Protein AF-A0A4Q2U7W3-F1 (afdb_monomer_lite)

Sequence (69 aa):
MDNTEVIDATDAALRLRHTATGHVFTYRVEAGDLVPGPVEEGHGPKDPGDVAADVHVAAKREARRRGLI

Radius of gyration: 11.12 Å; chains: 1; bounding box: 28×17×32 Å

pLDDT: mean 88.57, std 6.33, range [55.78, 94.81]

Organism: NCBI:txid2316528

Structure (mmCIF, N/CA/C/O backbone):
data_AF-A0A4Q2U7W3-F1
#
_entry.id   AF-A0A4Q2U7W3-F1
#
loop_
_atom_site.group_PDB
_atom_site.id
_atom_site.type_symbol
_atom_site.label_atom_id
_atom_site.label_alt_id
_atom_site.label_comp_id
_atom_site.label_asym_id
_atom_site.label_entity_id
_atom_site.label_seq_id
_atom_site.pdbx_PDB_ins_code
_atom_site.Cartn_x
_atom_site.Cartn_y
_atom_site.Cartn_z
_atom_site.occupancy
_atom_site.B_iso_or_equiv
_atom_site.auth_seq_id
_atom_site.auth_comp_id
_atom_site.auth_asym_id
_atom_site.auth_atom_id
_atom_site.pdbx_PDB_model_num
ATOM 1 N N . MET A 1 1 ? 17.729 -5.964 -1.530 1.00 55.78 1 MET A N 1
ATOM 2 C CA . MET A 1 1 ? 17.438 -4.531 -1.342 1.00 55.78 1 MET A CA 1
ATOM 3 C C . MET A 1 1 ? 15.970 -4.370 -1.641 1.00 55.78 1 MET A C 1
ATOM 5 O O . MET A 1 1 ? 15.572 -4.739 -2.738 1.00 55.78 1 MET A O 1
ATOM 9 N N . ASP A 1 2 ? 15.174 -3.945 -0.668 1.00 67.62 2 ASP A N 1
ATOM 10 C CA . ASP A 1 2 ? 13.764 -3.637 -0.890 1.00 67.62 2 ASP A CA 1
ATOM 11 C C . ASP A 1 2 ? 13.690 -2.470 -1.889 1.00 67.62 2 ASP A C 1
ATOM 13 O O . ASP A 1 2 ? 14.218 -1.389 -1.629 1.00 67.62 2 ASP A O 1
ATOM 17 N N . ASN A 1 3 ? 13.086 -2.688 -3.059 1.00 85.88 3 ASN A N 1
ATOM 18 C CA . ASN A 1 3 ? 12.919 -1.652 -4.087 1.00 85.88 3 ASN A CA 1
ATOM 19 C C . ASN A 1 3 ? 11.729 -0.740 -3.756 1.00 85.88 3 ASN A C 1
ATOM 21 O O . ASN A 1 3 ? 11.034 -0.271 -4.649 1.00 85.88 3 ASN A O 1
ATOM 25 N N . THR A 1 4 ? 11.453 -0.520 -2.474 1.00 90.19 4 THR A N 1
ATOM 26 C CA . THR A 1 4 ? 10.257 0.162 -1.982 1.00 90.19 4 THR A CA 1
ATOM 27 C C . THR A 1 4 ? 10.610 1.164 -0.909 1.00 90.19 4 THR A C 1
ATOM 29 O O . THR A 1 4 ? 11.277 0.835 0.068 1.00 90.19 4 THR A O 1
ATOM 32 N N . GLU A 1 5 ? 10.106 2.377 -1.078 1.00 92.56 5 GLU A N 1
ATOM 33 C CA . GLU A 1 5 ? 10.273 3.490 -0.156 1.00 92.56 5 GLU A CA 1
ATOM 34 C C . GLU A 1 5 ? 8.899 3.981 0.296 1.00 92.56 5 GLU A C 1
ATOM 36 O O . GLU A 1 5 ? 7.984 4.124 -0.513 1.00 92.56 5 GLU A O 1
ATOM 41 N N . VAL A 1 6 ? 8.739 4.239 1.591 1.00 92.81 6 VAL A N 1
ATOM 42 C CA . VAL A 1 6 ? 7.502 4.807 2.138 1.00 92.81 6 VAL A CA 1
ATOM 43 C C . VAL A 1 6 ? 7.506 6.308 1.882 1.00 92.81 6 VAL A C 1
ATOM 45 O O . VAL A 1 6 ? 8.403 7.007 2.344 1.00 92.81 6 VAL A O 1
ATOM 48 N N . ILE A 1 7 ? 6.501 6.793 1.158 1.00 93.50 7 ILE A N 1
ATOM 49 C CA . ILE A 1 7 ? 6.342 8.219 0.846 1.00 93.50 7 ILE A CA 1
ATOM 50 C C . ILE A 1 7 ? 5.556 8.906 1.956 1.00 93.50 7 ILE A C 1
ATOM 52 O O . ILE A 1 7 ? 5.931 9.972 2.430 1.00 93.50 7 ILE A O 1
ATOM 56 N N . ASP A 1 8 ? 4.445 8.286 2.342 1.00 91.44 8 ASP A N 1
ATOM 57 C CA . ASP A 1 8 ? 3.495 8.825 3.300 1.00 91.44 8 ASP A CA 1
ATOM 58 C C . ASP A 1 8 ? 2.846 7.676 4.067 1.00 91.44 8 ASP A C 1
ATOM 60 O O . ASP A 1 8 ? 2.595 6.604 3.513 1.00 91.44 8 ASP A O 1
ATOM 64 N N . ALA A 1 9 ? 2.617 7.882 5.357 1.00 90.00 9 ALA A N 1
ATOM 65 C CA . ALA A 1 9 ? 2.037 6.878 6.231 1.00 90.00 9 ALA A CA 1
ATOM 66 C C . ALA A 1 9 ? 1.236 7.575 7.327 1.00 90.00 9 ALA A C 1
ATOM 68 O O . ALA A 1 9 ? 1.798 8.167 8.250 1.00 90.00 9 ALA A O 1
ATOM 69 N N . THR A 1 10 ? -0.078 7.470 7.212 1.00 88.38 10 THR A N 1
ATOM 70 C CA . THR A 1 10 ? -1.070 7.964 8.163 1.00 88.38 10 THR A CA 1
ATOM 71 C C . THR A 1 10 ? -1.833 6.787 8.765 1.00 88.38 10 THR A C 1
ATOM 73 O O . THR A 1 10 ? -1.724 5.657 8.289 1.00 88.38 10 THR A O 1
ATOM 76 N N . ASP A 1 11 ? -2.633 7.054 9.796 1.00 84.75 11 ASP A N 1
ATOM 77 C CA . ASP A 1 11 ? -3.503 6.046 10.416 1.00 84.75 11 ASP A CA 1
ATOM 78 C C . ASP A 1 11 ? -4.516 5.442 9.420 1.00 84.75 11 ASP A C 1
ATOM 80 O O . ASP A 1 11 ? -4.885 4.280 9.523 1.00 84.75 11 ASP A O 1
ATOM 84 N N . ALA A 1 12 ? -4.905 6.214 8.397 1.00 86.94 12 ALA A N 1
ATOM 85 C CA . ALA A 1 12 ? -5.917 5.827 7.413 1.00 86.94 12 ALA A CA 1
ATOM 86 C C . ALA A 1 12 ? -5.345 5.373 6.057 1.00 86.94 12 ALA A C 1
ATOM 88 O O . ALA A 1 12 ? -6.053 4.753 5.259 1.00 86.94 12 ALA A O 1
ATOM 89 N N . ALA A 1 13 ? -4.090 5.702 5.743 1.00 91.12 13 ALA A N 1
ATOM 90 C CA . ALA A 1 13 ? -3.509 5.441 4.430 1.00 91.12 13 ALA A CA 1
ATOM 91 C C . ALA A 1 13 ? -1.990 5.262 4.476 1.00 91.12 13 ALA A C 1
ATOM 93 O O . ALA A 1 13 ? -1.287 5.954 5.208 1.00 91.12 13 ALA A O 1
ATOM 94 N N . LEU A 1 14 ? -1.478 4.380 3.621 1.00 93.19 14 LEU A N 1
ATOM 95 C CA . LEU A 1 14 ? -0.059 4.095 3.458 1.00 93.19 14 LEU A CA 1
ATOM 96 C C . LEU A 1 14 ? 0.316 4.177 1.976 1.00 93.19 14 LEU A C 1
ATOM 98 O O . LEU A 1 14 ? -0.244 3.465 1.147 1.00 93.19 14 LEU A O 1
ATOM 102 N N . ARG A 1 15 ? 1.284 5.025 1.637 1.00 94.81 15 ARG A N 1
ATOM 103 C CA . ARG A 1 15 ? 1.768 5.228 0.268 1.00 94.81 15 ARG A CA 1
ATOM 104 C C . ARG A 1 15 ? 3.214 4.784 0.153 1.00 94.81 15 ARG A C 1
ATOM 106 O O . ARG A 1 15 ? 4.079 5.261 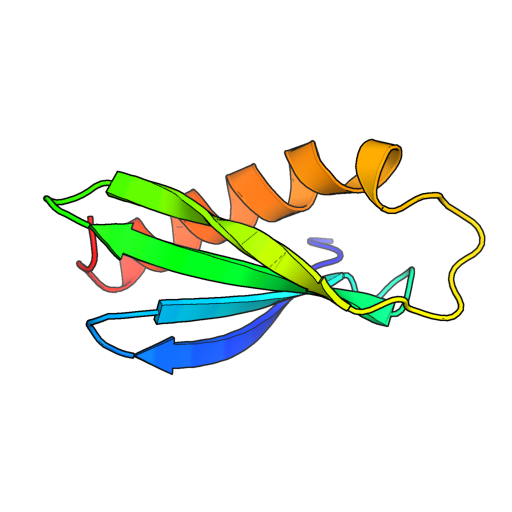0.889 1.00 94.81 15 ARG A O 1
ATOM 113 N N . LEU A 1 16 ? 3.484 3.904 -0.804 1.00 94.38 16 LEU A N 1
ATOM 114 C CA . LEU A 1 16 ? 4.828 3.416 -1.094 1.00 94.38 16 LEU A CA 1
ATOM 115 C C . LEU A 1 16 ? 5.183 3.668 -2.553 1.00 94.38 16 LEU A C 1
ATOM 117 O O . LEU A 1 16 ? 4.373 3.440 -3.446 1.00 94.38 16 LEU A O 1
ATOM 121 N N . ARG A 1 17 ? 6.422 4.082 -2.795 1.00 93.69 17 ARG A N 1
ATOM 122 C CA . ARG A 1 17 ? 7.019 4.181 -4.122 1.00 93.69 17 ARG A CA 1
ATOM 123 C C . ARG A 1 17 ? 7.882 2.964 -4.374 1.00 93.69 17 ARG A C 1
ATOM 125 O O . ARG A 1 17 ? 8.779 2.681 -3.583 1.00 93.69 17 ARG A O 1
ATOM 132 N N . HIS A 1 18 ? 7.691 2.305 -5.506 1.00 92.75 18 HIS A N 1
ATOM 133 C CA . HIS A 1 18 ? 8.664 1.340 -5.987 1.00 92.75 18 HIS A CA 1
ATOM 134 C C . HIS A 1 18 ? 9.829 2.092 -6.652 1.00 92.75 18 HIS A C 1
ATOM 136 O O . HIS A 1 18 ? 9.658 2.708 -7.699 1.00 92.75 18 HIS A O 1
ATOM 142 N N . THR A 1 19 ? 11.016 2.099 -6.049 1.00 90.38 19 THR A N 1
ATOM 143 C CA . THR A 1 19 ? 12.147 2.958 -6.447 1.00 90.38 19 THR A CA 1
ATOM 144 C C . THR A 1 19 ? 12.728 2.604 -7.814 1.00 90.38 19 THR A C 1
ATOM 146 O O . THR A 1 19 ? 13.212 3.489 -8.513 1.00 90.38 19 THR A O 1
ATOM 149 N N . ALA A 1 20 ? 12.637 1.339 -8.234 1.00 88.88 20 ALA A N 1
ATOM 150 C CA . ALA A 1 20 ? 13.140 0.908 -9.537 1.00 88.88 20 ALA A CA 1
ATOM 151 C C . ALA A 1 20 ? 12.200 1.263 -10.702 1.00 88.88 20 ALA A C 1
ATOM 153 O O . ALA A 1 20 ? 12.651 1.334 -11.843 1.00 88.88 20 ALA A O 1
ATOM 154 N N . THR A 1 21 ? 10.903 1.472 -10.438 1.00 89.38 21 THR A N 1
ATOM 155 C CA . THR A 1 21 ? 9.926 1.821 -11.486 1.00 89.38 21 THR A CA 1
ATOM 156 C C . THR A 1 21 ? 9.291 3.196 -11.323 1.00 89.38 21 THR A C 1
ATOM 158 O O . THR A 1 21 ? 8.625 3.673 -12.230 1.00 89.38 21 THR A O 1
ATOM 161 N N . GLY A 1 22 ? 9.441 3.833 -10.169 1.00 90.56 22 GLY A N 1
ATOM 162 C CA . GLY A 1 22 ? 8.769 5.083 -9.831 1.00 90.56 22 GLY A CA 1
ATOM 163 C C . GLY A 1 22 ? 7.270 4.955 -9.531 1.00 90.56 22 GLY A C 1
ATOM 164 O O . GLY A 1 22 ? 6.692 5.949 -9.109 1.00 90.56 22 GLY A O 1
ATOM 165 N N . HIS A 1 23 ? 6.651 3.778 -9.714 1.00 92.19 23 HIS A N 1
ATOM 166 C CA . HIS A 1 23 ? 5.214 3.568 -9.467 1.00 92.19 23 HIS A CA 1
ATOM 167 C C . HIS A 1 23 ? 4.885 3.825 -7.997 1.00 92.19 23 HIS A C 1
ATOM 169 O O . HIS A 1 23 ? 5.582 3.319 -7.110 1.00 92.19 23 HIS A O 1
ATOM 175 N N . VAL A 1 24 ? 3.818 4.578 -7.736 1.00 93.94 24 VAL A N 1
ATOM 176 C CA . VAL A 1 24 ? 3.351 4.861 -6.373 1.00 93.94 24 VAL A CA 1
ATOM 177 C C . VAL A 1 24 ? 2.080 4.080 -6.102 1.00 93.94 24 VAL A C 1
ATOM 179 O O . VAL A 1 24 ? 1.075 4.242 -6.785 1.00 93.94 24 VAL A O 1
ATOM 182 N N . PHE A 1 25 ? 2.118 3.248 -5.071 1.00 94.06 25 PHE A N 1
ATOM 183 C CA . PHE A 1 25 ? 1.002 2.433 -4.624 1.00 94.06 25 PHE A CA 1
ATOM 184 C C . PHE A 1 25 ? 0.406 3.054 -3.372 1.00 94.06 25 PHE A C 1
ATOM 186 O O . PHE A 1 25 ? 1.093 3.210 -2.358 1.00 94.06 25 PHE A O 1
ATOM 193 N N . THR A 1 26 ? -0.878 3.387 -3.439 1.00 94.56 26 THR A N 1
ATOM 194 C CA . THR A 1 26 ? -1.636 3.865 -2.284 1.00 94.56 26 THR A CA 1
ATOM 195 C C . THR A 1 26 ? -2.441 2.717 -1.696 1.00 94.56 26 THR A C 1
ATOM 197 O O . THR A 1 26 ? -3.190 2.054 -2.406 1.00 94.56 26 THR A O 1
ATOM 200 N N . TYR A 1 27 ? -2.322 2.509 -0.393 1.00 94.31 27 TYR A N 1
ATOM 201 C CA . TYR A 1 27 ? -3.122 1.575 0.385 1.00 94.31 27 TYR A CA 1
ATOM 202 C C . TYR A 1 27 ? -3.975 2.344 1.383 1.00 94.31 27 TYR A C 1
ATOM 204 O O . TYR A 1 27 ? -3.514 3.318 1.977 1.00 94.31 27 TYR A O 1
ATOM 212 N N . ARG A 1 28 ? -5.210 1.896 1.581 1.00 93.56 28 ARG A N 1
ATOM 213 C CA . ARG A 1 28 ? -6.077 2.366 2.663 1.00 93.56 28 ARG A CA 1
ATOM 214 C C . ARG A 1 28 ? -6.034 1.360 3.799 1.00 93.56 28 ARG A C 1
ATOM 216 O O . ARG A 1 28 ? -6.060 0.157 3.551 1.00 93.56 28 ARG A O 1
ATOM 223 N N . VAL A 1 29 ? -5.938 1.864 5.019 1.00 90.88 29 VAL A N 1
ATOM 224 C CA . VAL A 1 29 ? -6.018 1.050 6.228 1.00 90.88 29 VAL A CA 1
ATOM 225 C C . VAL A 1 29 ? -7.487 0.998 6.619 1.00 90.88 29 VAL A C 1
ATOM 227 O O . VAL A 1 29 ? -8.071 2.010 6.998 1.00 90.88 29 VAL A O 1
ATOM 230 N N . GLU A 1 30 ? -8.106 -0.167 6.472 1.00 89.31 30 GLU A N 1
ATOM 231 C CA . GLU A 1 30 ? -9.522 -0.360 6.785 1.00 89.31 30 GLU A CA 1
ATOM 232 C C . GLU A 1 30 ? -9.677 -1.618 7.638 1.00 89.31 30 GLU A C 1
ATOM 234 O O . GLU A 1 30 ? -9.206 -2.687 7.260 1.00 89.31 30 GLU A O 1
ATOM 239 N N . ALA A 1 31 ? -10.324 -1.493 8.802 1.00 85.25 31 ALA A N 1
ATOM 240 C CA . ALA A 1 31 ? -10.617 -2.609 9.711 1.00 85.25 31 ALA A CA 1
ATOM 241 C C . ALA A 1 31 ? -9.407 -3.512 10.057 1.00 85.25 31 ALA A C 1
ATOM 243 O O . ALA A 1 31 ? -9.575 -4.712 10.270 1.00 85.25 31 ALA A O 1
ATOM 244 N N . GLY A 1 32 ? -8.197 -2.945 10.128 1.00 84.00 32 GLY A N 1
ATOM 245 C CA . GLY A 1 32 ? -6.972 -3.705 10.401 1.00 84.00 32 GLY A CA 1
ATOM 246 C C . GLY A 1 32 ? -6.44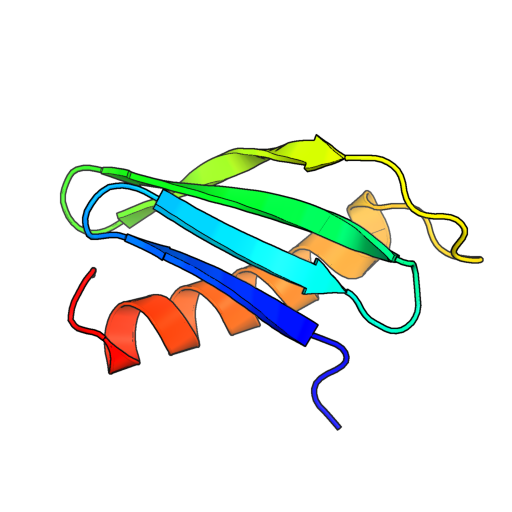9 -4.506 9.204 1.00 84.00 32 GLY A C 1
ATOM 247 O O . GLY A 1 32 ? -5.733 -5.484 9.394 1.00 84.00 32 GLY A O 1
ATOM 248 N N . ASP A 1 33 ? -6.790 -4.119 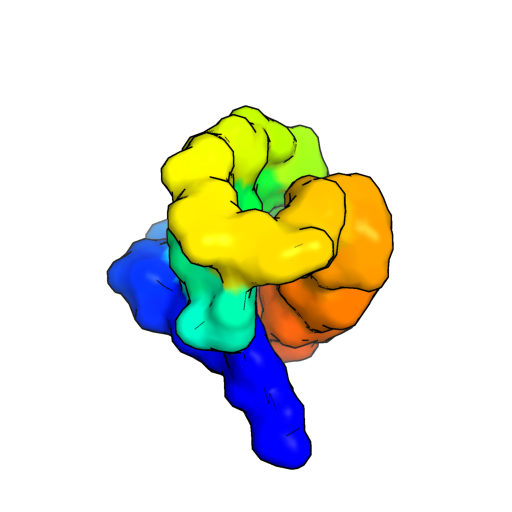7.974 1.00 89.38 33 ASP A N 1
ATOM 249 C CA . ASP A 1 33 ? -6.184 -4.653 6.752 1.00 89.38 33 ASP A CA 1
ATOM 250 C C . ASP A 1 33 ? -5.770 -3.525 5.787 1.00 89.38 33 ASP A C 1
ATOM 252 O O . ASP A 1 33 ? -6.129 -2.358 5.965 1.00 89.38 33 ASP A O 1
ATOM 256 N N . LEU A 1 34 ? -4.973 -3.873 4.771 1.00 91.19 34 LEU A N 1
ATOM 257 C CA . LEU A 1 34 ? -4.518 -2.949 3.735 1.00 91.19 34 LEU A CA 1
ATOM 258 C C . LEU A 1 34 ? -5.269 -3.205 2.437 1.00 91.19 34 LEU A C 1
ATOM 260 O O . LEU A 1 34 ? -4.970 -4.141 1.691 1.00 91.19 34 LEU A O 1
ATOM 264 N N . VAL A 1 35 ? -6.168 -2.286 2.117 1.00 91.81 35 VAL A N 1
ATOM 265 C CA . VAL A 1 35 ? -6.924 -2.304 0.872 1.00 91.81 35 VAL A CA 1
ATOM 266 C C . VAL A 1 35 ? -6.113 -1.584 -0.212 1.00 91.81 35 VAL A C 1
ATOM 268 O O . VAL A 1 35 ? -5.799 -0.400 -0.046 1.00 91.81 35 VAL A O 1
ATOM 271 N N . PRO A 1 36 ? -5.752 -2.251 -1.326 1.00 91.25 36 PRO A N 1
ATOM 272 C CA . PRO A 1 36 ? -5.081 -1.592 -2.439 1.00 91.25 36 PRO A CA 1
ATOM 273 C C . PRO A 1 36 ? -5.997 -0.530 -3.054 1.00 91.25 36 PRO A C 1
ATOM 275 O O . PRO A 1 36 ? -7.176 -0.763 -3.319 1.00 91.25 36 PRO A O 1
ATOM 278 N N . GLY A 1 37 ? -5.443 0.659 -3.243 1.00 90.25 37 GLY A N 1
ATOM 279 C CA . GLY A 1 37 ? -6.102 1.805 -3.846 1.00 90.25 37 GLY A CA 1
ATOM 280 C C . GLY A 1 37 ? -5.512 2.145 -5.217 1.00 90.25 37 GLY A C 1
ATOM 281 O O . GLY A 1 37 ? -5.014 1.259 -5.917 1.00 90.25 37 GLY A O 1
ATOM 282 N N . PRO A 1 38 ? -5.584 3.423 -5.627 1.00 88.81 38 PRO A N 1
ATOM 283 C CA . PRO A 1 38 ? -5.040 3.858 -6.905 1.00 88.81 38 PRO A CA 1
ATOM 284 C C . PRO A 1 38 ? -3.517 3.691 -6.951 1.00 88.81 38 PRO A C 1
ATOM 286 O O . PRO A 1 38 ? -2.815 3.878 -5.950 1.00 88.81 38 PRO A O 1
ATOM 289 N N . VAL A 1 39 ? -3.028 3.366 -8.147 1.00 91.44 39 VAL A N 1
ATOM 290 C CA . VAL A 1 39 ? -1.603 3.308 -8.472 1.00 91.44 39 VAL A CA 1
ATOM 291 C C . VAL A 1 39 ? -1.293 4.460 -9.416 1.00 91.44 39 VAL A C 1
ATOM 293 O O . VAL A 1 39 ? -1.954 4.608 -10.443 1.00 91.44 39 VAL A O 1
ATOM 296 N N . GLU A 1 40 ? -0.317 5.286 -9.057 1.00 90.56 40 GLU A N 1
ATOM 297 C CA . GLU A 1 40 ? 0.174 6.359 -9.920 1.00 90.56 40 GLU A CA 1
ATOM 298 C C . GLU A 1 40 ? 1.307 5.819 -10.796 1.00 90.56 40 GLU A C 1
ATOM 300 O O . GLU A 1 40 ? 2.204 5.119 -10.310 1.00 90.56 40 GLU A O 1
ATOM 305 N N . GLU A 1 41 ? 1.243 6.143 -12.089 1.00 84.50 41 GLU A N 1
ATOM 306 C CA . GLU A 1 41 ? 2.207 5.686 -13.085 1.00 84.50 41 GLU A CA 1
ATOM 307 C C . GLU A 1 41 ? 3.601 6.270 -12.816 1.00 84.50 41 GLU A C 1
ATOM 309 O O . GLU A 1 41 ? 3.777 7.464 -12.574 1.00 84.50 41 GLU A O 1
ATOM 314 N N . GLY A 1 42 ? 4.600 5.397 -12.865 1.00 78.19 42 GLY A N 1
ATOM 315 C CA . GLY A 1 42 ? 6.016 5.706 -12.811 1.00 78.19 42 GLY A CA 1
ATOM 316 C C . GLY A 1 42 ? 6.731 5.329 -14.106 1.00 78.19 42 GLY A C 1
ATOM 317 O O . GLY A 1 42 ? 6.269 4.506 -14.891 1.00 78.19 42 GLY A O 1
ATOM 318 N N . HIS A 1 43 ? 7.909 5.914 -14.313 1.00 78.19 43 HIS A N 1
ATOM 319 C CA . HIS A 1 43 ? 8.698 5.802 -15.548 1.00 78.19 43 HIS A CA 1
ATOM 320 C C . HIS A 1 43 ? 9.561 4.528 -15.656 1.00 78.19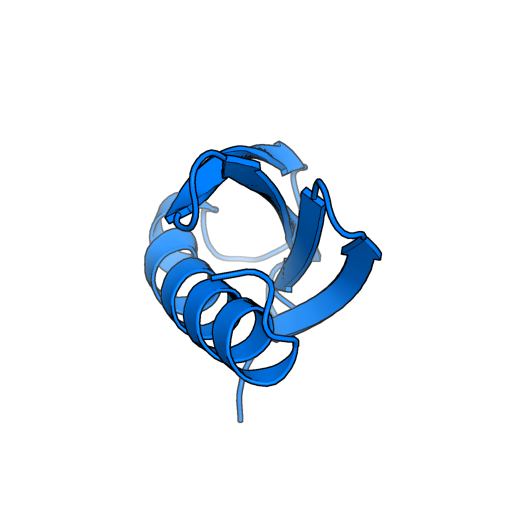 43 HIS A C 1
ATOM 322 O O . HIS A 1 43 ? 10.620 4.523 -16.283 1.00 78.19 43 HIS A O 1
ATOM 328 N N . GLY A 1 44 ? 9.148 3.451 -14.999 1.00 73.62 44 GLY A N 1
ATOM 329 C CA . GLY A 1 44 ? 9.904 2.212 -14.895 1.00 73.62 44 GLY A CA 1
ATOM 330 C C . GLY A 1 44 ? 9.819 1.305 -16.115 1.00 73.62 44 GLY A C 1
ATOM 331 O O . GLY A 1 44 ? 8.823 1.333 -16.826 1.00 73.62 44 GLY A O 1
ATOM 332 N N . PRO A 1 45 ? 10.793 0.395 -16.300 1.00 79.12 45 PRO A N 1
ATOM 333 C CA . PRO A 1 45 ? 10.744 -0.603 -17.369 1.00 79.12 45 PRO A CA 1
ATOM 334 C C . PRO A 1 45 ? 9.745 -1.745 -17.110 1.00 79.12 45 PR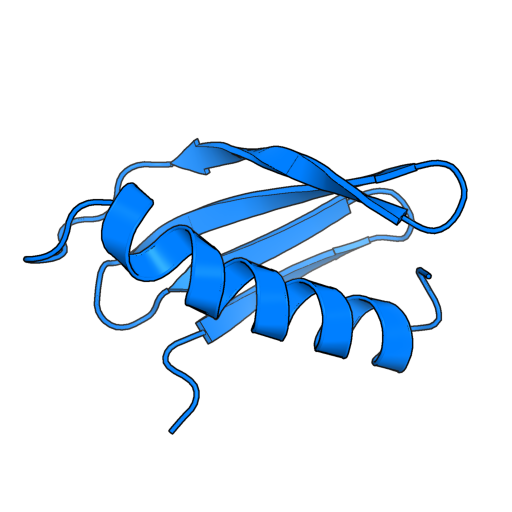O A C 1
ATOM 336 O O . PRO A 1 45 ? 9.597 -2.611 -17.965 1.00 79.12 45 PRO A O 1
ATOM 339 N N . LYS A 1 46 ? 9.124 -1.804 -15.923 1.00 82.94 46 LYS A N 1
ATOM 340 C CA . LYS A 1 46 ? 8.171 -2.852 -15.533 1.00 82.94 46 LYS A CA 1
ATOM 341 C C . LYS A 1 46 ? 6.790 -2.260 -15.303 1.00 82.94 46 LYS A C 1
ATOM 343 O O . LYS A 1 46 ? 6.669 -1.187 -14.701 1.00 82.94 46 LYS A O 1
ATOM 348 N N . ASP A 1 47 ? 5.775 -3.014 -15.700 1.00 84.50 47 ASP A N 1
ATOM 349 C CA . ASP A 1 47 ? 4.383 -2.707 -15.416 1.00 84.50 47 ASP A CA 1
ATOM 350 C C . ASP A 1 47 ? 4.101 -2.701 -13.906 1.00 84.50 47 ASP A C 1
ATOM 352 O O . ASP A 1 47 ? 4.737 -3.427 -13.131 1.00 84.50 47 ASP A O 1
ATOM 356 N N . PRO A 1 48 ? 3.128 -1.893 -13.453 1.00 85.00 48 PRO A N 1
ATOM 357 C CA . PRO A 1 48 ? 2.758 -1.841 -12.045 1.00 85.00 48 PRO A CA 1
ATOM 358 C C . PRO A 1 48 ? 2.269 -3.200 -11.527 1.00 85.00 48 PRO A C 1
ATOM 360 O O . PRO A 1 48 ? 2.511 -3.517 -10.367 1.00 85.00 48 PRO A O 1
ATOM 363 N N . GLY A 1 49 ? 1.644 -4.029 -12.373 1.00 85.00 49 GLY A N 1
ATOM 364 C CA . GLY A 1 49 ? 1.182 -5.372 -12.004 1.00 85.00 49 GLY A CA 1
ATOM 365 C C . GLY A 1 49 ? 2.314 -6.324 -11.603 1.00 85.00 49 GLY A C 1
ATOM 366 O O . GLY A 1 49 ? 2.175 -7.052 -10.621 1.00 85.00 49 GLY A O 1
ATOM 367 N N . ASP A 1 50 ? 3.455 -6.265 -12.293 1.00 87.75 50 ASP A N 1
ATOM 368 C CA . ASP A 1 50 ? 4.625 -7.111 -12.020 1.00 87.75 50 ASP A CA 1
ATOM 369 C C . ASP A 1 50 ? 5.299 -6.793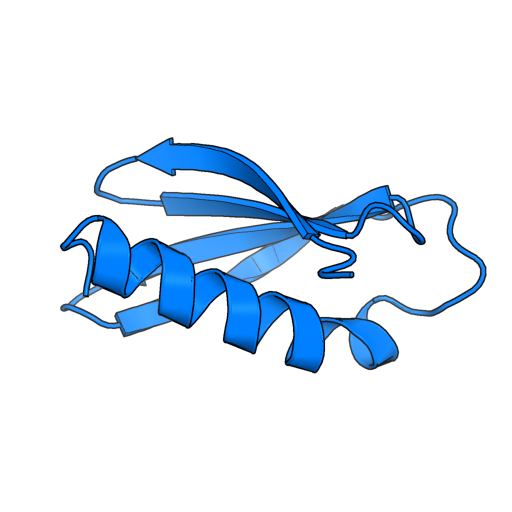 -10.684 1.00 87.75 50 ASP A C 1
ATOM 371 O O . ASP A 1 50 ? 5.905 -7.665 -10.061 1.00 87.75 50 ASP A O 1
ATOM 375 N N . VAL A 1 51 ? 5.208 -5.539 -10.234 1.00 88.69 51 VAL A N 1
ATOM 376 C CA . VAL A 1 51 ? 5.822 -5.087 -8.976 1.00 88.69 51 VAL A CA 1
ATOM 377 C C . VAL A 1 51 ? 4.810 -4.941 -7.839 1.00 88.69 51 VAL A C 1
ATOM 379 O O . VAL A 1 51 ? 5.210 -4.846 -6.682 1.00 88.69 51 VAL A O 1
ATOM 382 N N . ALA A 1 52 ? 3.504 -4.984 -8.127 1.00 89.38 52 ALA A N 1
ATOM 383 C CA . ALA A 1 52 ? 2.439 -4.798 -7.141 1.00 89.38 52 ALA A CA 1
ATOM 384 C C . ALA A 1 52 ? 2.531 -5.789 -5.975 1.00 89.38 52 ALA A C 1
ATOM 386 O O . ALA A 1 52 ? 2.346 -5.396 -4.826 1.00 89.38 52 ALA A O 1
ATOM 387 N N . ALA A 1 53 ? 2.841 -7.059 -6.253 1.00 89.62 53 ALA A N 1
ATOM 388 C CA . ALA A 1 53 ? 2.974 -8.079 -5.214 1.00 89.62 53 ALA A CA 1
ATOM 389 C C . ALA A 1 53 ? 4.131 -7.768 -4.249 1.00 89.62 53 ALA A C 1
ATOM 391 O O . ALA A 1 53 ? 3.956 -7.854 -3.035 1.00 89.62 53 ALA A O 1
ATOM 392 N N . ASP A 1 54 ? 5.282 -7.351 -4.783 1.00 89.81 54 ASP A N 1
ATOM 393 C CA . ASP A 1 54 ? 6.467 -6.981 -3.998 1.00 89.81 54 ASP A CA 1
ATOM 394 C C . ASP A 1 54 ? 6.160 -5.769 -3.104 1.00 89.81 54 ASP A C 1
ATOM 396 O O . ASP A 1 54 ? 6.367 -5.790 -1.887 1.00 89.81 54 ASP A O 1
ATOM 400 N N . VAL A 1 55 ? 5.513 -4.754 -3.688 1.00 91.12 55 VAL A N 1
ATOM 401 C CA . VAL A 1 55 ? 5.092 -3.553 -2.964 1.00 91.12 55 VAL A CA 1
ATOM 402 C C . VAL A 1 55 ? 4.033 -3.863 -1.908 1.00 91.12 55 VAL A C 1
ATOM 404 O O . VAL A 1 55 ? 4.073 -3.288 -0.823 1.00 91.12 55 VAL A O 1
ATOM 407 N N . HIS A 1 56 ? 3.108 -4.788 -2.168 1.00 92.38 56 HIS A N 1
ATOM 408 C CA . HIS A 1 56 ? 2.083 -5.182 -1.200 1.00 92.38 56 HIS A CA 1
ATOM 409 C C . HIS A 1 56 ? 2.680 -5.901 0.017 1.00 92.38 56 HIS A C 1
ATOM 411 O O . HIS A 1 56 ? 2.250 -5.671 1.150 1.00 92.38 56 HIS A O 1
ATOM 417 N N . VAL A 1 57 ? 3.703 -6.736 -0.188 1.00 92.06 57 VAL A N 1
ATOM 418 C CA . VAL A 1 57 ? 4.441 -7.380 0.909 1.00 92.06 57 VAL A CA 1
ATOM 419 C C . VAL A 1 57 ? 5.155 -6.332 1.764 1.00 92.06 57 VAL A C 1
ATOM 421 O O . VAL A 1 57 ? 5.038 -6.363 2.994 1.00 92.06 57 VAL A O 1
ATOM 424 N N . ALA A 1 58 ? 5.835 -5.372 1.130 1.00 92.25 58 ALA A N 1
ATOM 425 C CA . ALA A 1 58 ? 6.474 -4.259 1.828 1.00 92.25 58 ALA A CA 1
ATOM 426 C C . ALA A 1 58 ? 5.452 -3.407 2.603 1.00 92.25 58 ALA A C 1
ATOM 428 O O . ALA A 1 58 ? 5.668 -3.099 3.777 1.00 92.25 58 ALA A O 1
ATOM 429 N N . ALA A 1 59 ? 4.303 -3.109 1.989 1.00 92.31 59 ALA A N 1
ATOM 430 C CA . ALA A 1 59 ? 3.216 -2.357 2.605 1.00 92.31 59 ALA A CA 1
ATOM 431 C C . ALA A 1 59 ? 2.689 -3.047 3.869 1.00 92.31 59 ALA A C 1
ATOM 433 O O . ALA A 1 59 ? 2.627 -2.424 4.926 1.00 92.31 59 ALA A O 1
ATOM 434 N N . LYS A 1 60 ? 2.385 -4.352 3.803 1.00 92.19 60 LYS A N 1
ATOM 435 C CA . LYS A 1 60 ? 1.927 -5.132 4.968 1.00 92.19 60 LYS A CA 1
ATOM 436 C C . LYS A 1 60 ? 2.945 -5.148 6.097 1.00 92.19 60 LYS A C 1
ATOM 438 O O . LYS A 1 60 ? 2.577 -5.044 7.267 1.00 92.19 60 LYS A O 1
ATOM 443 N N . ARG A 1 61 ? 4.228 -5.273 5.761 1.00 92.44 61 ARG A N 1
ATOM 444 C CA . ARG A 1 61 ? 5.307 -5.253 6.750 1.00 92.44 61 ARG A CA 1
ATOM 445 C C . ARG A 1 61 ? 5.403 -3.898 7.449 1.00 92.44 61 ARG A C 1
ATOM 447 O O . ARG A 1 61 ? 5.531 -3.865 8.671 1.00 92.44 61 ARG A O 1
ATOM 454 N N . GLU A 1 62 ? 5.330 -2.806 6.694 1.00 91.81 62 GLU A N 1
ATOM 455 C CA . GLU A 1 62 ? 5.371 -1.447 7.240 1.00 91.81 62 GLU A CA 1
ATOM 456 C C . GLU A 1 62 ? 4.121 -1.131 8.072 1.00 91.81 62 GLU A C 1
ATOM 458 O O . GLU A 1 62 ? 4.239 -0.616 9.182 1.00 91.81 62 GLU A O 1
ATOM 463 N N . ALA A 1 63 ? 2.933 -1.514 7.603 1.00 90.88 63 ALA A N 1
ATOM 464 C CA . ALA A 1 63 ? 1.694 -1.323 8.348 1.00 90.88 63 ALA A CA 1
ATOM 465 C C . ALA A 1 63 ? 1.716 -2.049 9.701 1.00 90.88 63 ALA A C 1
ATOM 467 O O . ALA A 1 63 ? 1.446 -1.423 10.725 1.00 90.88 63 ALA A O 1
ATOM 468 N N . ARG A 1 64 ? 2.163 -3.313 9.739 1.00 91.56 64 ARG A N 1
ATOM 469 C CA . ARG A 1 64 ? 2.359 -4.050 11.002 1.00 91.56 64 ARG A CA 1
ATOM 470 C C . ARG A 1 64 ? 3.395 -3.404 11.909 1.00 91.56 64 ARG A C 1
ATOM 472 O O . ARG A 1 64 ? 3.197 -3.313 13.115 1.00 91.56 64 ARG A O 1
ATOM 479 N N . ARG A 1 65 ? 4.519 -2.949 11.344 1.00 90.88 65 ARG A N 1
ATOM 480 C CA . ARG A 1 65 ? 5.586 -2.280 12.106 1.00 90.88 65 ARG A CA 1
ATOM 481 C C . ARG A 1 65 ? 5.079 -1.012 12.794 1.00 90.88 65 ARG A C 1
ATOM 483 O O . ARG A 1 65 ? 5.543 -0.689 13.884 1.00 90.88 65 ARG A O 1
ATOM 490 N N . ARG A 1 66 ? 4.155 -0.303 12.148 1.00 88.19 66 ARG A N 1
ATOM 491 C CA . ARG A 1 66 ? 3.544 0.934 12.643 1.00 88.19 66 ARG A CA 1
ATOM 492 C C . ARG A 1 66 ? 2.306 0.706 13.512 1.00 88.19 66 ARG A C 1
ATOM 494 O O . ARG A 1 66 ? 1.831 1.670 14.098 1.00 88.19 66 ARG A O 1
ATOM 501 N N . GLY A 1 67 ? 1.809 -0.528 13.615 1.00 89.56 67 GLY A N 1
ATOM 502 C CA . GLY A 1 67 ? 0.574 -0.842 14.337 1.00 89.56 67 GLY A CA 1
ATOM 503 C C . GLY A 1 67 ? -0.696 -0.363 13.627 1.00 89.56 67 GLY A C 1
ATOM 504 O O . GLY A 1 67 ? -1.699 -0.132 14.289 1.00 89.56 67 GLY A O 1
ATOM 505 N N . LEU A 1 68 ? -0.641 -0.192 12.301 1.00 85.44 68 LEU A N 1
ATOM 506 C CA . LEU A 1 68 ? -1.801 0.146 11.468 1.00 85.44 68 LEU A CA 1
ATOM 507 C C . LEU A 1 68 ? -2.703 -1.079 11.230 1.00 85.44 68 LEU A C 1
ATOM 509 O O . LEU A 1 68 ? -3.905 -0.930 11.026 1.00 85.44 68 LEU A O 1
ATOM 513 N N . ILE A 1 69 ? -2.104 -2.278 11.243 1.00 86.44 69 ILE A N 1
ATOM 514 C CA . ILE A 1 69 ? -2.751 -3.593 11.097 1.00 86.44 69 ILE A CA 1
ATOM 515 C C . ILE A 1 69 ? -2.095 -4.630 12.012 1.00 86.44 69 ILE A C 1
ATOM 517 O O . ILE A 1 69 ? -0.903 -4.433 12.358 1.00 86.44 69 ILE A O 1
#

Secondary structure (DSSP, 8-state):
---EEEEEE-SSEEEEEETTT--EEEEEEETTEEEEEEEE----SS-HHHHHHHHHHHHHHHHHHHT--

Foldseek 3Di:
DQQKDWPDDDLFKTWIARNQFRKIWIWGLDPNDTHTDDIDGGNHPDDCVVCVVSHRVVRNVVCVVVVSD